Protein AF-A0A9E6JP79-F1 (afdb_monomer_lite)

Secondary structure (DSSP, 8-state):
-HHHHHHHHHHHHTTT--SHHHHHTS-HHHHHHHHT-HHHHHHHHHHS-SEEEETTEEEEPB-SSSS-EEEEEGGGGTT-SS--EEGGGTEEPEEEEE-TTS-EEEEES-HHHIIIIIHHHHHHHHHHH-TTS-----

Sequence (138 aa):
DEAGLREALLTGACEGLASLKELEAADWPGAVRRALGAETARLLDAWAPEWIQIPRRRLRVNYGDGAPWVASRLQDFVGLKKGPAIGGGEVPLVLHLLAPNNRAVQVTTDLAGFWQRVYKEMRPGLSRRYPKHHWPEI

Radius of gyration: 20.07 Å; chains: 1; bounding box: 43×35×58 Å

Structure (mmCIF, N/CA/C/O backbone):
data_AF-A0A9E6JP79-F1
#
_entry.id   AF-A0A9E6JP79-F1
#
loop_
_atom_site.group_PDB
_atom_site.id
_atom_site.type_symbol
_atom_site.label_atom_id
_atom_site.label_alt_id
_atom_site.label_comp_id
_atom_site.label_asym_id
_atom_site.label_entity_id
_atom_site.label_seq_id
_atom_site.pdbx_PDB_ins_code
_atom_site.Cartn_x
_atom_site.Cartn_y
_atom_site.Cartn_z
_atom_site.occupancy
_atom_site.B_iso_or_equiv
_atom_site.auth_seq_id
_atom_site.auth_comp_id
_atom_site.auth_asym_id
_atom_site.auth_atom_id
_atom_site.pdbx_PDB_model_num
ATOM 1 N N . ASP A 1 1 ? -10.177 19.026 16.067 1.00 77.19 1 ASP A N 1
ATOM 2 C CA . ASP A 1 1 ? -8.760 18.897 15.657 1.00 77.19 1 ASP A CA 1
ATOM 3 C C . ASP A 1 1 ? -8.341 17.433 15.832 1.00 77.19 1 ASP A C 1
ATOM 5 O O . ASP A 1 1 ? -9.165 16.622 16.246 1.00 77.19 1 ASP A O 1
ATOM 9 N N . GLU A 1 2 ? -7.113 17.064 15.461 1.00 79.69 2 GLU A N 1
ATOM 10 C CA . GLU A 1 2 ? -6.625 15.677 15.570 1.00 79.69 2 GLU A CA 1
ATOM 11 C C . GLU A 1 2 ? -6.581 15.186 17.026 1.00 79.69 2 GLU A C 1
ATOM 13 O O . GLU A 1 2 ? -6.970 14.055 17.319 1.00 79.69 2 GLU A O 1
ATOM 18 N N . ALA A 1 3 ? -6.168 16.061 17.947 1.00 83.25 3 ALA A N 1
ATOM 19 C CA . ALA A 1 3 ? -6.078 15.752 19.369 1.00 83.25 3 ALA A CA 1
ATOM 20 C C . ALA A 1 3 ? -7.452 15.415 19.971 1.00 83.25 3 ALA A C 1
ATOM 22 O O . ALA A 1 3 ? -7.595 14.376 20.614 1.00 83.25 3 ALA A O 1
ATOM 23 N N . GLY A 1 4 ? -8.474 16.228 19.693 1.00 85.56 4 GLY A N 1
ATOM 24 C CA . GLY A 1 4 ? -9.834 15.993 20.173 1.00 85.56 4 GLY A CA 1
ATOM 25 C C . GLY A 1 4 ? -10.477 14.748 19.563 1.00 85.56 4 GLY A C 1
ATOM 26 O O . GLY A 1 4 ? -11.179 14.018 20.259 1.00 85.56 4 GLY A O 1
ATOM 27 N N . LEU A 1 5 ? -10.195 14.438 18.290 1.00 84.06 5 LEU A N 1
ATOM 28 C CA . LEU A 1 5 ? -10.650 13.182 17.682 1.00 84.06 5 LEU A CA 1
ATOM 29 C C . LEU A 1 5 ? -10.021 11.973 18.383 1.00 84.06 5 LEU A C 1
ATOM 31 O O . LEU A 1 5 ? -10.716 11.010 18.701 1.00 84.06 5 LEU A O 1
ATOM 35 N N . ARG A 1 6 ? -8.711 12.023 18.644 1.00 86.62 6 ARG A N 1
ATOM 36 C CA . ARG A 1 6 ? -7.998 10.952 19.345 1.00 86.62 6 ARG A CA 1
ATOM 37 C C . ARG A 1 6 ? -8.556 10.733 20.750 1.00 86.62 6 ARG A C 1
ATOM 39 O O . ARG A 1 6 ? -8.779 9.589 21.132 1.00 86.62 6 ARG A O 1
ATOM 46 N N . GLU A 1 7 ? -8.790 11.804 21.500 1.00 88.50 7 GLU A N 1
ATOM 47 C CA . GLU A 1 7 ? -9.359 11.731 22.848 1.00 88.50 7 GLU A CA 1
ATOM 48 C C . GLU A 1 7 ? -10.772 11.137 22.841 1.00 88.50 7 GLU A C 1
ATOM 50 O O . GLU A 1 7 ? -11.053 10.224 23.620 1.00 88.50 7 GLU A O 1
ATOM 55 N N . ALA A 1 8 ? -11.633 11.574 21.917 1.00 86.62 8 ALA A N 1
ATOM 56 C CA . ALA A 1 8 ? -12.988 11.046 21.776 1.00 86.62 8 ALA A CA 1
ATOM 57 C C . ALA A 1 8 ? -12.988 9.549 21.420 1.00 86.62 8 ALA A C 1
ATOM 59 O O . ALA A 1 8 ? -13.729 8.769 22.018 1.00 86.62 8 ALA A O 1
ATOM 60 N N . LEU A 1 9 ? -12.121 9.129 20.492 1.00 87.94 9 LEU A N 1
ATOM 61 C CA . LEU A 1 9 ? -12.005 7.726 20.088 1.00 87.94 9 LEU A CA 1
ATOM 62 C C . LEU A 1 9 ? -11.472 6.838 21.207 1.00 87.94 9 LEU A C 1
ATOM 64 O O . LEU A 1 9 ? -11.985 5.739 21.396 1.00 87.94 9 LEU A O 1
ATOM 68 N N . LEU A 1 10 ? -10.457 7.296 21.942 1.00 89.06 10 LEU A N 1
ATOM 69 C CA . LEU A 1 10 ? -9.919 6.545 23.075 1.00 89.06 10 LEU A CA 1
ATOM 70 C C . LEU A 1 10 ? -10.943 6.444 24.202 1.00 89.06 10 LEU A C 1
ATOM 72 O O . LEU A 1 10 ? -11.134 5.361 24.744 1.00 89.06 10 LEU A O 1
ATOM 76 N N . THR A 1 11 ? -11.638 7.539 24.510 1.00 89.38 11 THR A N 1
ATOM 77 C CA . THR A 1 11 ? -12.699 7.545 25.523 1.00 89.38 11 THR A CA 1
ATOM 78 C C . THR A 1 11 ? -13.801 6.553 25.159 1.00 89.38 11 THR A C 1
ATOM 80 O O . THR A 1 11 ? -14.115 5.685 25.968 1.00 89.38 11 THR A O 1
ATOM 83 N N . GLY A 1 12 ? -14.308 6.605 23.922 1.00 87.06 12 GLY A N 1
ATOM 84 C CA . GLY A 1 12 ? -15.325 5.670 23.435 1.00 87.06 12 GLY A CA 1
ATOM 85 C C . GLY A 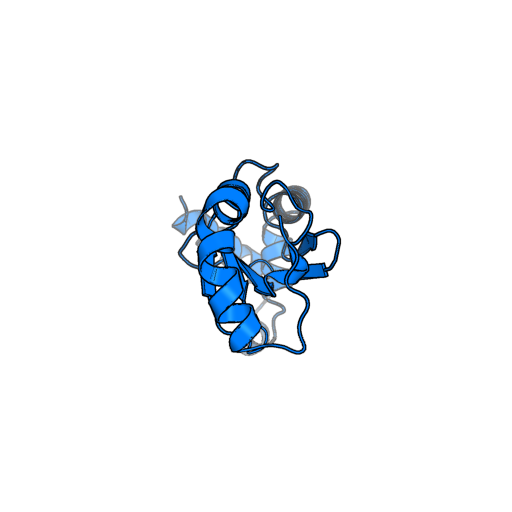1 12 ? -14.842 4.216 23.377 1.00 87.06 12 GLY A C 1
ATOM 86 O O . GLY A 1 12 ? -15.584 3.297 23.706 1.00 87.06 12 GLY A O 1
ATOM 87 N N . ALA A 1 13 ? -13.581 3.980 23.002 1.00 87.69 13 ALA A N 1
ATOM 88 C CA . ALA A 1 13 ? -13.002 2.635 22.968 1.00 87.69 13 ALA A CA 1
ATOM 89 C C . ALA A 1 13 ? -12.830 2.021 24.369 1.00 87.69 13 ALA A C 1
ATOM 91 O O . ALA A 1 13 ? -12.844 0.796 24.499 1.00 87.69 13 ALA A O 1
ATOM 92 N N . CYS A 1 14 ? -12.679 2.859 25.398 1.00 89.44 14 CYS A N 1
ATOM 93 C CA . CYS A 1 14 ? -12.555 2.449 26.794 1.00 89.44 14 CYS A CA 1
ATOM 94 C C . CYS A 1 14 ? -13.904 2.268 27.512 1.00 89.44 14 CYS A C 1
ATOM 96 O O . CYS A 1 14 ? -13.913 1.824 28.662 1.00 89.44 14 CYS A O 1
ATOM 98 N N . GLU A 1 15 ? -15.036 2.604 26.884 1.00 85.75 15 GLU A N 1
ATOM 99 C CA . GLU A 1 15 ? -16.352 2.469 27.513 1.00 85.75 15 GLU A CA 1
ATOM 100 C C . GLU A 1 15 ? -16.615 1.023 27.966 1.00 85.75 15 GLU A C 1
ATOM 102 O O . GLU A 1 15 ? -16.533 0.071 27.189 1.00 85.75 15 GLU A O 1
ATOM 107 N N . GLY A 1 16 ? -16.944 0.860 29.251 1.00 84.62 16 GLY A N 1
ATOM 108 C CA . GLY A 1 1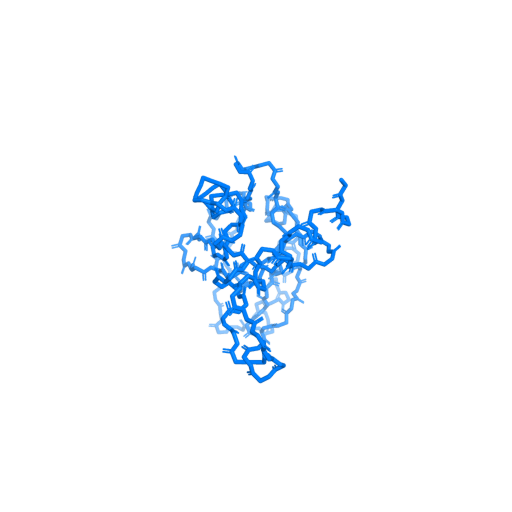6 ? -17.244 -0.440 29.859 1.00 84.62 16 GLY A CA 1
ATOM 109 C C . GLY A 1 16 ? -16.035 -1.219 30.388 1.00 84.62 16 GLY A C 1
ATOM 110 O O . GLY A 1 16 ? -16.241 -2.274 30.983 1.00 84.62 16 GLY A O 1
ATOM 111 N N . LEU A 1 17 ? -14.806 -0.714 30.232 1.00 88.19 17 LEU A N 1
ATOM 112 C CA . LEU A 1 17 ? -13.604 -1.310 30.825 1.00 88.19 17 LEU A CA 1
ATOM 113 C C . LEU A 1 17 ? -13.353 -0.699 32.211 1.00 88.19 17 LEU A C 1
ATOM 115 O O . LEU A 1 17 ? -13.209 0.515 32.352 1.00 88.19 17 LEU A O 1
ATOM 119 N N . ALA A 1 18 ? -13.302 -1.538 33.243 1.00 89.50 18 ALA A N 1
ATOM 120 C CA . ALA A 1 18 ? -13.210 -1.126 34.644 1.00 89.50 18 ALA A CA 1
ATOM 121 C C . ALA A 1 18 ? -11.844 -1.432 35.283 1.00 89.50 18 ALA A C 1
ATOM 123 O O . ALA A 1 18 ? -11.609 -1.084 36.442 1.00 89.50 18 ALA A O 1
ATOM 124 N N . SER A 1 19 ? -10.927 -2.082 34.558 1.00 91.56 19 SER A N 1
ATOM 125 C CA . SER A 1 19 ? -9.585 -2.389 35.063 1.00 91.56 19 SER A CA 1
ATOM 126 C C . SER A 1 19 ? -8.495 -2.311 33.994 1.00 91.56 19 SER A C 1
ATOM 128 O O . SER A 1 19 ? -8.743 -2.485 32.802 1.00 91.56 19 SER A O 1
ATOM 130 N N . LEU A 1 20 ? -7.245 -2.119 34.433 1.00 88.62 20 LEU A N 1
ATOM 131 C CA . LEU A 1 20 ? -6.078 -2.134 33.543 1.00 88.62 20 LEU A CA 1
ATOM 132 C C . LEU A 1 20 ? -5.923 -3.479 32.815 1.00 88.62 20 LEU A C 1
ATOM 134 O O . LEU A 1 20 ? -5.579 -3.511 31.641 1.00 88.62 20 LEU A O 1
ATOM 138 N N . LYS A 1 21 ? -6.252 -4.585 33.490 1.00 92.38 21 LYS A N 1
ATOM 139 C CA . LYS A 1 21 ? -6.207 -5.928 32.902 1.00 92.38 21 LYS A CA 1
ATOM 140 C C . LYS A 1 21 ? -7.183 -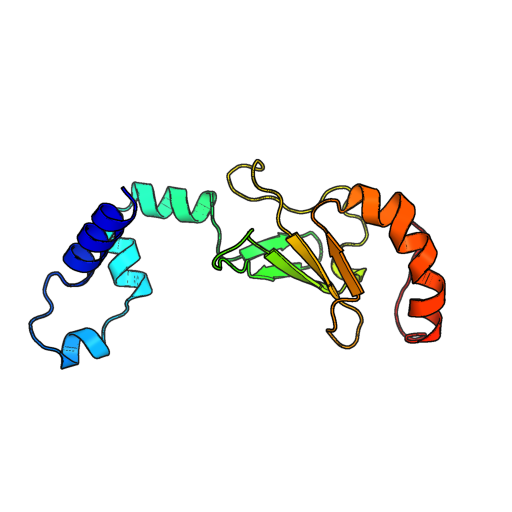6.077 31.729 1.00 92.38 21 LYS A C 1
ATOM 142 O O . LYS A 1 21 ? -6.876 -6.761 30.758 1.00 92.38 21 LYS A O 1
ATOM 147 N N . GLU A 1 22 ? -8.354 -5.449 31.814 1.00 88.56 22 GLU A N 1
ATOM 148 C CA . GLU A 1 22 ? -9.336 -5.436 30.724 1.00 88.56 22 GLU A CA 1
ATOM 149 C C . GLU A 1 22 ? -8.875 -4.560 29.555 1.00 88.56 22 GLU A C 1
ATOM 151 O O . GLU A 1 22 ? -9.062 -4.949 28.406 1.00 88.56 22 GLU A O 1
ATOM 156 N N . LEU A 1 23 ? -8.205 -3.434 29.833 1.00 88.00 23 LEU A N 1
ATOM 157 C CA . LEU A 1 23 ? -7.580 -2.588 28.808 1.00 88.00 23 LEU A CA 1
ATOM 158 C C . LEU A 1 23 ? -6.469 -3.321 28.045 1.00 88.00 23 LEU A C 1
ATOM 160 O O . LEU A 1 23 ? -6.395 -3.238 26.820 1.00 88.00 23 LEU A O 1
ATOM 164 N N . GLU A 1 24 ? -5.613 -4.062 28.747 1.00 88.62 24 GLU A N 1
ATOM 165 C CA . GLU A 1 24 ? -4.537 -4.846 28.127 1.00 88.62 24 GLU A CA 1
ATOM 166 C C . GLU A 1 24 ? -5.072 -5.990 27.254 1.00 88.62 24 GLU A C 1
ATOM 168 O O . GLU A 1 24 ? -4.469 -6.327 26.236 1.00 88.62 24 GLU A O 1
ATOM 173 N N . ALA A 1 25 ? -6.212 -6.574 27.631 1.00 89.44 25 ALA A N 1
ATOM 174 C CA . ALA A 1 25 ? -6.852 -7.666 26.902 1.00 89.44 25 ALA A CA 1
ATOM 175 C C . ALA A 1 25 ? -7.816 -7.198 25.792 1.00 89.44 25 ALA A C 1
ATOM 177 O O . ALA A 1 25 ? -8.367 -8.037 25.075 1.00 89.44 25 ALA A O 1
ATOM 178 N N . ALA A 1 26 ? -8.054 -5.891 25.656 1.00 86.75 26 ALA A N 1
ATOM 179 C CA . ALA A 1 26 ? -9.042 -5.355 24.731 1.00 86.75 26 ALA A CA 1
ATOM 180 C C . ALA A 1 26 ? -8.633 -5.524 23.256 1.00 86.75 26 ALA A C 1
ATOM 182 O O . ALA A 1 26 ? -7.480 -5.328 22.864 1.00 86.75 26 ALA A O 1
ATOM 183 N N . ASP A 1 27 ? -9.620 -5.807 22.402 1.00 89.62 27 ASP A N 1
ATOM 184 C CA . ASP A 1 27 ? -9.487 -5.699 20.946 1.00 89.62 27 ASP A CA 1
ATOM 185 C C . ASP A 1 27 ? -9.508 -4.219 20.539 1.00 89.62 27 ASP A C 1
ATOM 187 O O . ASP A 1 27 ? -10.553 -3.664 20.190 1.00 89.62 27 ASP A O 1
ATOM 191 N N . TRP A 1 28 ? -8.348 -3.568 20.631 1.00 89.12 28 TRP A N 1
ATOM 192 C CA . TRP A 1 28 ? -8.188 -2.144 20.329 1.00 89.12 28 TRP A CA 1
ATOM 193 C C . TRP A 1 28 ? -8.632 -1.758 18.912 1.00 89.12 28 TRP A C 1
ATOM 195 O O . TRP A 1 28 ? -9.400 -0.799 18.788 1.00 89.12 28 TRP A O 1
ATOM 205 N N . PRO A 1 29 ? -8.242 -2.478 17.838 1.00 87.25 29 PRO A N 1
ATOM 206 C CA . PRO A 1 29 ? -8.745 -2.186 16.498 1.00 87.25 29 PRO A CA 1
ATOM 207 C C . PRO A 1 29 ? -10.274 -2.231 16.418 1.00 87.25 29 PRO A C 1
ATOM 209 O O . PRO A 1 29 ? -10.887 -1.317 15.865 1.00 87.25 29 PRO A O 1
ATOM 212 N N . GLY A 1 30 ? -10.904 -3.259 16.994 1.00 87.56 30 GLY A N 1
ATOM 213 C CA . GLY A 1 30 ? -12.359 -3.374 17.007 1.00 87.56 30 GLY A CA 1
ATOM 214 C C . GLY A 1 30 ? -13.039 -2.312 17.872 1.00 87.56 30 GLY A C 1
ATOM 215 O O . GLY A 1 30 ? -14.074 -1.780 17.474 1.00 87.56 30 GLY A O 1
ATOM 216 N N . ALA A 1 31 ? -12.468 -1.970 19.028 1.00 88.69 31 ALA A N 1
ATOM 217 C CA . ALA A 1 31 ? -13.006 -0.959 19.938 1.00 88.69 31 ALA A CA 1
ATOM 218 C C . ALA A 1 31 ? -12.996 0.437 19.305 1.00 88.69 31 ALA A C 1
ATOM 220 O O . ALA A 1 31 ? -14.032 1.099 19.264 1.00 88.69 31 ALA A O 1
ATOM 221 N N . VAL A 1 32 ? -11.873 0.838 18.703 1.00 88.94 32 VAL A N 1
ATOM 222 C CA . VAL A 1 32 ? -11.767 2.114 17.979 1.00 88.94 32 VAL A CA 1
ATOM 223 C C . VAL A 1 32 ? -12.711 2.137 16.773 1.00 88.94 32 VAL A C 1
ATOM 225 O O . VAL A 1 32 ? -13.396 3.133 16.542 1.00 88.94 32 VAL A O 1
ATOM 228 N N . ARG A 1 33 ? -12.823 1.027 16.028 1.00 87.94 33 ARG A N 1
ATOM 229 C CA . ARG A 1 33 ? -13.772 0.917 14.905 1.00 87.94 33 ARG A CA 1
ATOM 230 C C . ARG A 1 33 ? -15.228 1.065 15.342 1.00 87.94 33 ARG A C 1
ATOM 232 O O . ARG A 1 33 ? -16.007 1.677 14.619 1.00 87.94 33 ARG A O 1
ATOM 239 N N . ARG A 1 34 ? -15.603 0.534 16.509 1.00 87.25 34 ARG A N 1
ATOM 240 C CA . ARG A 1 34 ? -16.946 0.732 17.077 1.00 87.25 34 ARG A CA 1
ATOM 241 C C . ARG A 1 34 ? -17.167 2.183 17.504 1.00 87.25 34 ARG A C 1
ATOM 243 O O . ARG A 1 34 ? -18.221 2.728 17.191 1.00 87.25 34 ARG A O 1
ATOM 250 N N . ALA A 1 35 ? -16.167 2.810 18.126 1.00 89.00 35 ALA A N 1
ATOM 251 C CA . ALA A 1 35 ? -16.228 4.208 18.557 1.00 89.00 35 ALA A CA 1
ATOM 252 C C . ALA A 1 35 ? -16.400 5.202 17.388 1.00 89.00 35 ALA A C 1
ATOM 254 O O . ALA A 1 35 ? -17.012 6.249 17.561 1.00 89.00 35 ALA A O 1
ATOM 255 N N . LEU A 1 36 ? -15.927 4.864 16.180 1.00 87.62 36 LEU A N 1
ATOM 256 C CA . LEU A 1 36 ? -16.147 5.669 14.967 1.00 87.62 36 LEU A CA 1
ATOM 257 C C . LEU A 1 36 ? -17.620 5.720 14.516 1.00 87.62 36 LEU A C 1
ATOM 259 O O . LEU A 1 36 ? -18.004 6.624 13.770 1.00 87.62 36 LEU A O 1
ATOM 263 N N . GLY A 1 37 ? -18.438 4.749 14.928 1.00 88.38 37 GLY A N 1
ATOM 264 C CA . GLY A 1 37 ? -19.783 4.541 14.399 1.00 88.38 37 GLY A CA 1
ATOM 265 C C . GLY A 1 37 ? -19.790 3.820 13.043 1.00 88.38 37 GLY A C 1
ATOM 266 O O . GLY A 1 37 ? -18.820 3.825 12.282 1.00 88.38 37 GLY A O 1
ATOM 267 N N . ALA A 1 38 ? -20.913 3.168 12.729 1.00 88.94 38 ALA A N 1
ATOM 268 C CA . ALA A 1 38 ? -21.009 2.258 11.585 1.00 88.94 38 ALA A CA 1
ATOM 269 C C . ALA A 1 38 ? -20.816 2.946 10.220 1.00 88.94 38 ALA A C 1
ATOM 271 O O . ALA A 1 38 ? -20.254 2.344 9.306 1.00 88.94 38 ALA A O 1
ATOM 272 N N . GLU A 1 39 ? -21.281 4.185 10.066 1.00 91.19 39 GLU A N 1
ATOM 273 C CA . GLU A 1 39 ? -21.148 4.937 8.814 1.00 91.19 39 GLU A CA 1
ATOM 274 C C . GLU A 1 39 ? -19.700 5.371 8.570 1.00 91.19 39 GLU A C 1
ATOM 276 O O . GLU A 1 39 ? -19.125 5.044 7.531 1.00 91.19 39 GLU A O 1
ATOM 281 N N . THR A 1 40 ? -19.072 6.010 9.559 1.00 90.88 40 THR A N 1
ATOM 282 C CA . THR A 1 40 ? -17.668 6.432 9.491 1.00 90.88 40 THR A CA 1
ATOM 283 C C . THR A 1 40 ? -16.734 5.248 9.271 1.00 90.88 40 THR A C 1
ATOM 285 O O . THR A 1 40 ? -15.819 5.339 8.459 1.00 90.88 40 THR A O 1
ATOM 288 N N . ALA A 1 41 ? -16.975 4.112 9.936 1.00 90.31 41 ALA A N 1
ATOM 289 C CA . ALA A 1 41 ? -16.180 2.903 9.738 1.00 90.31 41 ALA A CA 1
ATOM 290 C C . ALA A 1 41 ? -16.267 2.384 8.290 1.00 90.31 41 ALA A C 1
ATOM 292 O O . ALA A 1 41 ? -15.246 2.033 7.701 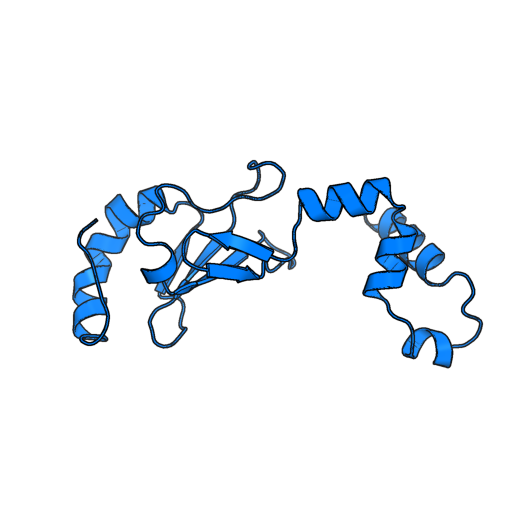1.00 90.31 41 ALA A O 1
ATOM 293 N N . ARG A 1 42 ? -17.462 2.397 7.682 1.00 91.38 42 ARG A N 1
ATOM 294 C CA . ARG A 1 42 ? -17.643 2.018 6.268 1.00 91.38 42 ARG A CA 1
ATOM 295 C C . ARG A 1 42 ? -16.933 2.979 5.320 1.00 91.38 42 ARG A C 1
ATOM 297 O O . ARG A 1 42 ? -16.323 2.534 4.350 1.00 91.38 42 ARG A O 1
ATOM 304 N N . LEU A 1 43 ? -17.010 4.283 5.589 1.00 92.50 43 LEU A N 1
ATOM 305 C CA . LEU A 1 43 ? -16.294 5.290 4.806 1.00 92.50 43 LEU A CA 1
ATOM 306 C C . LEU A 1 43 ? -14.781 5.107 4.935 1.00 92.50 43 LEU A C 1
ATOM 308 O O . LEU A 1 43 ? -14.088 5.115 3.923 1.00 92.50 43 LEU A O 1
ATOM 312 N N . LEU A 1 44 ? -14.277 4.856 6.143 1.00 92.19 44 LEU A N 1
ATOM 313 C CA . LEU A 1 44 ? -12.866 4.570 6.379 1.00 92.19 44 LEU A CA 1
ATOM 314 C C . LEU A 1 44 ? -12.401 3.355 5.569 1.00 92.19 44 LEU A C 1
ATOM 316 O O . LEU A 1 44 ? -11.384 3.440 4.890 1.00 92.19 44 LEU A O 1
ATOM 320 N N . ASP A 1 45 ? -13.163 2.261 5.569 1.00 91.94 45 ASP A N 1
ATOM 321 C CA . ASP A 1 45 ? -12.807 1.058 4.808 1.00 91.94 45 ASP A CA 1
ATOM 322 C C . ASP A 1 45 ? -12.800 1.292 3.290 1.00 91.94 45 ASP A C 1
ATOM 324 O O . ASP A 1 45 ? -11.992 0.699 2.573 1.00 91.94 45 ASP A O 1
ATOM 328 N N . ALA A 1 46 ? -13.673 2.168 2.789 1.00 92.81 46 ALA A N 1
ATOM 329 C CA . ALA A 1 46 ? -13.717 2.525 1.374 1.00 92.81 46 ALA A CA 1
ATOM 330 C C . ALA A 1 46 ? -12.585 3.487 0.968 1.00 92.81 46 ALA A C 1
ATOM 332 O O . ALA A 1 46 ? -12.022 3.360 -0.121 1.00 92.81 46 ALA A O 1
ATOM 333 N N . TRP A 1 47 ? -12.252 4.454 1.826 1.00 94.94 47 TRP A N 1
ATOM 334 C CA . TRP A 1 47 ? -11.304 5.527 1.514 1.00 94.94 47 TRP A CA 1
ATOM 335 C C . TRP A 1 47 ? -9.861 5.180 1.879 1.00 94.94 47 TRP A C 1
ATOM 337 O O . TRP A 1 47 ? -8.948 5.536 1.137 1.00 94.94 47 TRP A O 1
ATOM 347 N N . ALA A 1 48 ? -9.650 4.463 2.977 1.00 95.06 48 ALA A N 1
ATOM 348 C CA . ALA A 1 48 ? -8.348 4.038 3.476 1.00 95.06 48 ALA A CA 1
ATOM 349 C C . ALA A 1 48 ? -8.342 2.518 3.739 1.00 95.06 48 ALA A C 1
ATOM 351 O O . ALA A 1 48 ? -8.198 2.070 4.879 1.00 95.06 48 ALA A O 1
ATOM 352 N N . PRO A 1 49 ? -8.485 1.690 2.686 1.00 95.19 49 PRO A N 1
ATOM 353 C CA . PRO A 1 49 ? -8.535 0.245 2.842 1.00 95.19 49 PRO A CA 1
ATOM 354 C C . PRO A 1 49 ? -7.196 -0.313 3.337 1.00 95.19 49 PRO A C 1
ATOM 356 O O . PRO A 1 49 ? -6.123 0.108 2.902 1.00 95.19 4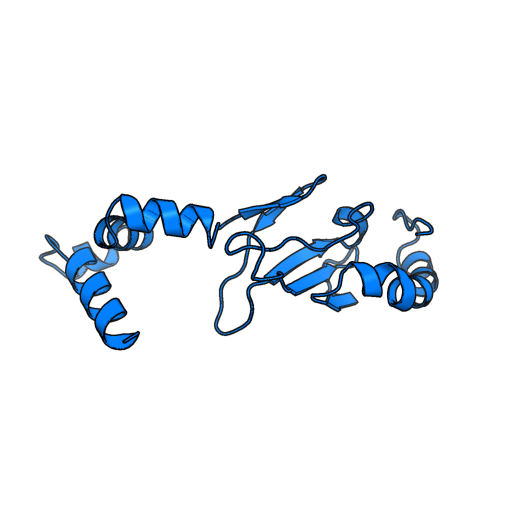9 PRO A O 1
ATOM 359 N N . GLU A 1 50 ? -7.239 -1.350 4.173 1.00 94.81 50 GLU A N 1
ATOM 360 C CA . GLU A 1 50 ? -6.031 -2.067 4.617 1.00 94.81 50 GLU A CA 1
ATOM 361 C C . GLU A 1 50 ? -5.316 -2.794 3.466 1.00 94.81 50 GLU A C 1
ATOM 363 O O . GLU A 1 50 ? -4.107 -3.037 3.511 1.00 94.81 50 GLU A O 1
ATOM 368 N N . TRP A 1 51 ? -6.067 -3.149 2.422 1.00 96.75 51 TRP A N 1
ATOM 369 C CA . TRP A 1 51 ? -5.570 -3.879 1.266 1.00 96.75 51 TRP A CA 1
ATOM 370 C C . TRP A 1 51 ? -6.119 -3.303 -0.028 1.00 96.75 51 TRP A C 1
ATOM 372 O O . TRP A 1 51 ? -7.316 -3.064 -0.145 1.00 96.75 51 TRP A O 1
ATOM 382 N N . ILE A 1 52 ? -5.266 -3.219 -1.041 1.00 96.19 52 ILE A N 1
ATOM 383 C CA . ILE A 1 52 ? -5.667 -2.907 -2.411 1.00 96.19 52 ILE A CA 1
ATOM 384 C C . ILE A 1 52 ? -5.506 -4.126 -3.314 1.00 96.19 52 ILE A C 1
ATOM 386 O O . ILE A 1 52 ? -4.617 -4.961 -3.122 1.00 96.19 52 ILE A O 1
ATOM 390 N N . GLN A 1 53 ? -6.354 -4.210 -4.332 1.00 95.44 53 GLN A N 1
ATOM 391 C CA . GLN A 1 53 ? -6.239 -5.214 -5.378 1.00 95.44 53 GLN A CA 1
ATOM 392 C C . GLN A 1 53 ? -5.540 -4.605 -6.596 1.00 95.44 53 GLN A C 1
ATOM 394 O O . GLN A 1 53 ? -6.011 -3.628 -7.171 1.00 95.44 53 GLN A O 1
ATOM 399 N N . ILE A 1 54 ? -4.439 -5.219 -7.020 1.00 95.12 54 ILE A N 1
ATOM 400 C CA . ILE A 1 54 ? -3.869 -5.043 -8.359 1.00 95.12 54 ILE A CA 1
ATOM 401 C C . ILE A 1 54 ? -4.129 -6.323 -9.176 1.00 95.12 54 ILE A C 1
ATOM 403 O O . ILE A 1 54 ? -4.373 -7.378 -8.588 1.00 95.12 54 ILE A O 1
ATOM 407 N N . PRO A 1 55 ? -4.063 -6.296 -10.519 1.00 92.44 55 PRO A N 1
ATOM 408 C CA . PRO A 1 55 ? -4.385 -7.453 -11.360 1.00 92.44 55 PRO A CA 1
ATOM 409 C C . PRO A 1 55 ? -3.746 -8.783 -10.937 1.00 92.44 55 PRO A C 1
ATOM 411 O O . PRO A 1 55 ? -4.380 -9.827 -11.030 1.00 92.44 55 PRO A O 1
ATOM 414 N N . ARG A 1 56 ? -2.499 -8.761 -10.449 1.00 91.12 56 ARG A N 1
ATOM 415 C CA . ARG A 1 56 ? -1.751 -9.979 -10.093 1.00 91.12 56 ARG A CA 1
ATOM 416 C C . ARG A 1 56 ? -1.719 -10.289 -8.599 1.00 91.12 56 ARG A C 1
ATOM 418 O O . ARG A 1 56 ? -1.259 -11.364 -8.221 1.00 91.12 56 ARG A O 1
ATOM 425 N N . ARG A 1 57 ? -2.111 -9.344 -7.738 1.00 94.12 57 ARG A N 1
ATOM 426 C CA . ARG A 1 57 ? -1.847 -9.448 -6.300 1.00 94.12 57 ARG A CA 1
ATOM 427 C C . ARG A 1 57 ? -2.760 -8.570 -5.458 1.00 94.12 57 ARG A C 1
ATOM 429 O O . ARG A 1 57 ? -3.188 -7.507 -5.885 1.00 94.12 57 ARG A O 1
ATOM 436 N N . ARG A 1 58 ? -2.968 -8.988 -4.215 1.00 96.81 58 ARG A N 1
ATOM 437 C CA . ARG A 1 58 ? -3.520 -8.144 -3.158 1.00 96.81 58 ARG A CA 1
ATOM 438 C C . ARG A 1 58 ? -2.367 -7.602 -2.313 1.00 96.81 58 ARG A C 1
ATOM 440 O O . ARG A 1 58 ? -1.546 -8.387 -1.839 1.00 96.81 58 ARG A O 1
ATOM 447 N N . LEU A 1 59 ? -2.263 -6.281 -2.179 1.00 97.31 59 LEU A N 1
ATOM 448 C CA . LEU A 1 59 ? -1.165 -5.608 -1.475 1.00 97.31 59 LEU A CA 1
ATOM 449 C C . LEU A 1 59 ? -1.681 -4.936 -0.210 1.00 97.31 59 LEU A C 1
ATOM 451 O O . LEU A 1 59 ? -2.727 -4.293 -0.251 1.00 97.31 59 LEU A O 1
ATOM 455 N N . ARG A 1 60 ? -0.944 -5.079 0.894 1.00 97.25 60 ARG A N 1
ATOM 456 C CA . ARG A 1 60 ? -1.239 -4.366 2.138 1.00 97.25 60 ARG A CA 1
ATOM 457 C C . ARG A 1 60 ? -0.807 -2.917 1.981 1.00 97.25 60 ARG A C 1
ATOM 459 O O . ARG A 1 60 ? 0.332 -2.673 1.576 1.00 97.25 60 ARG A O 1
ATOM 466 N N . VAL A 1 61 ? -1.700 -1.990 2.300 1.00 97.75 61 VAL A N 1
ATOM 467 C CA . VAL A 1 61 ? -1.377 -0.565 2.351 1.00 97.75 61 VAL A CA 1
ATOM 468 C C . VAL A 1 61 ? -0.761 -0.263 3.708 1.00 97.75 61 VAL A C 1
ATOM 470 O O . VAL A 1 61 ? -1.269 -0.690 4.744 1.00 97.75 61 VAL A O 1
ATOM 473 N N . ASN A 1 62 ? 0.360 0.446 3.694 1.00 97.00 62 ASN A N 1
ATOM 474 C CA . ASN A 1 62 ? 1.027 0.896 4.902 1.00 97.00 62 ASN A CA 1
ATOM 475 C C . ASN A 1 62 ? 0.672 2.363 5.124 1.00 97.00 62 ASN A C 1
ATOM 477 O O . ASN A 1 62 ? 1.021 3.217 4.307 1.00 97.00 62 ASN A O 1
ATOM 481 N N . TYR A 1 63 ? -0.016 2.620 6.231 1.00 94.12 63 TYR A N 1
ATOM 482 C CA . TYR A 1 63 ? -0.332 3.949 6.736 1.00 94.12 63 TYR A CA 1
ATOM 483 C C . TYR A 1 63 ? 0.646 4.236 7.877 1.00 94.12 63 TYR A C 1
ATOM 485 O O . TYR A 1 63 ? 0.605 3.566 8.906 1.00 94.12 63 TYR A O 1
ATOM 493 N N . GLY A 1 64 ? 1.585 5.151 7.651 1.00 88.75 64 GLY A N 1
ATOM 494 C CA . GLY A 1 64 ? 2.505 5.657 8.673 1.00 88.75 64 GLY A CA 1
ATOM 495 C C . GLY A 1 64 ? 2.459 7.181 8.687 1.00 88.75 64 GLY A C 1
ATOM 496 O O . GLY A 1 64 ? 1.534 7.764 8.133 1.00 88.75 64 GLY A O 1
ATOM 497 N N . ASP A 1 65 ? 3.490 7.826 9.226 1.00 82.81 65 ASP A N 1
ATOM 498 C CA . ASP A 1 65 ? 3.534 9.296 9.364 1.00 82.81 65 ASP A CA 1
ATOM 499 C C . ASP A 1 65 ? 3.696 10.053 8.028 1.00 82.81 65 ASP A C 1
ATOM 501 O O . ASP A 1 65 ? 3.707 11.281 7.988 1.00 82.81 65 ASP A O 1
ATOM 505 N N . GLY A 1 66 ? 3.860 9.327 6.921 1.00 89.62 66 GLY A N 1
ATOM 506 C CA . GLY A 1 66 ? 4.032 9.879 5.582 1.00 89.62 66 GLY A CA 1
ATOM 507 C C . GLY A 1 66 ? 2.955 9.419 4.605 1.00 89.62 66 GLY A C 1
ATOM 508 O O . GLY A 1 66 ? 1.929 8.851 4.976 1.00 89.62 66 GLY A O 1
ATOM 509 N N . ALA A 1 67 ? 3.217 9.637 3.316 1.00 93.81 67 ALA A N 1
ATOM 510 C CA . ALA A 1 67 ? 2.309 9.202 2.265 1.00 93.81 67 ALA A CA 1
ATOM 511 C C . ALA A 1 67 ? 2.083 7.673 2.316 1.00 93.81 67 ALA A C 1
ATOM 513 O O . ALA A 1 67 ? 3.047 6.913 2.481 1.00 93.81 67 ALA A O 1
ATOM 514 N N . PRO A 1 68 ? 0.833 7.210 2.150 1.00 97.06 68 PRO A N 1
ATOM 515 C CA . PRO A 1 68 ? 0.512 5.793 2.187 1.00 97.06 68 PRO A CA 1
ATOM 516 C C . PRO A 1 68 ? 1.213 5.054 1.046 1.00 97.06 68 PRO A C 1
ATOM 518 O O . PRO A 1 68 ? 1.302 5.543 -0.087 1.00 97.06 68 PRO A O 1
ATOM 521 N N . TRP A 1 69 ? 1.727 3.864 1.344 1.00 97.81 69 TRP A N 1
ATOM 522 C CA . TRP A 1 69 ? 2.614 3.158 0.424 1.00 97.81 69 TRP A CA 1
ATOM 523 C C . TRP A 1 69 ? 2.368 1.655 0.372 1.00 97.81 69 TRP A C 1
ATOM 525 O O . TRP A 1 69 ? 1.884 1.025 1.316 1.00 97.81 69 TRP A O 1
ATOM 535 N N . VAL A 1 70 ? 2.740 1.062 -0.760 1.00 97.88 70 VAL A N 1
ATOM 536 C CA . VAL A 1 70 ? 2.695 -0.383 -0.994 1.00 97.88 70 VAL A CA 1
ATOM 537 C C . VAL A 1 70 ? 4.040 -0.874 -1.498 1.00 97.88 70 VAL A C 1
ATOM 539 O O . VAL A 1 70 ? 4.713 -0.209 -2.285 1.00 97.88 70 VAL A O 1
ATOM 542 N N . ALA A 1 71 ? 4.422 -2.073 -1.072 1.00 97.50 71 ALA A N 1
ATOM 543 C CA . ALA A 1 71 ? 5.601 -2.756 -1.579 1.00 97.50 71 ALA A CA 1
ATOM 544 C C . ALA A 1 71 ? 5.202 -4.028 -2.312 1.00 97.50 71 ALA A C 1
ATOM 546 O O . ALA A 1 71 ? 4.465 -4.871 -1.797 1.00 97.50 71 ALA A O 1
ATOM 547 N N . SER A 1 72 ? 5.719 -4.181 -3.524 1.00 97.56 72 SER A N 1
ATOM 548 C CA . SER A 1 72 ? 5.621 -5.436 -4.251 1.00 97.56 72 SER A CA 1
ATOM 549 C C . SER A 1 72 ? 6.716 -5.551 -5.285 1.00 97.56 72 SER A C 1
ATOM 551 O O . SER A 1 72 ? 7.379 -4.572 -5.631 1.00 97.56 72 SER A O 1
ATOM 553 N N . ARG A 1 73 ? 6.905 -6.760 -5.804 1.00 96.00 73 ARG A N 1
ATOM 554 C CA . ARG A 1 73 ? 7.885 -6.971 -6.863 1.00 96.00 73 ARG A CA 1
ATOM 555 C C . ARG A 1 73 ? 7.487 -6.154 -8.080 1.00 96.00 73 ARG A C 1
ATOM 557 O O . ARG A 1 73 ? 6.315 -6.115 -8.441 1.00 96.00 73 ARG A O 1
ATOM 564 N N . LEU A 1 74 ? 8.469 -5.559 -8.746 1.00 95.38 74 LEU A N 1
ATOM 565 C CA . LEU A 1 74 ? 8.260 -4.777 -9.963 1.00 95.38 74 LEU A CA 1
ATOM 566 C C . LEU A 1 74 ? 7.404 -5.533 -10.991 1.00 95.38 74 LEU A C 1
ATOM 568 O O . LEU A 1 74 ? 6.523 -4.944 -11.613 1.00 95.38 74 LEU A O 1
ATOM 572 N N . GLN A 1 75 ? 7.617 -6.847 -11.133 1.00 93.75 75 GLN A N 1
ATOM 573 C CA . GLN A 1 75 ? 6.876 -7.677 -12.086 1.00 93.75 75 GLN A CA 1
ATOM 574 C C . GLN A 1 75 ? 5.372 -7.752 -11.783 1.00 93.75 75 GLN A C 1
ATOM 576 O O . GLN A 1 75 ? 4.577 -7.941 -12.702 1.00 93.75 75 GLN A O 1
ATOM 581 N N . ASP A 1 76 ? 4.970 -7.580 -10.520 1.00 95.25 76 ASP A N 1
ATOM 582 C CA . ASP A 1 76 ? 3.562 -7.618 -10.120 1.00 95.25 76 ASP A CA 1
ATOM 583 C C . ASP A 1 76 ? 2.798 -6.386 -10.680 1.00 95.25 76 ASP A C 1
ATOM 585 O O . ASP A 1 76 ? 1.584 -6.458 -10.866 1.00 95.25 76 ASP A O 1
ATOM 589 N N . PHE A 1 77 ? 3.508 -5.305 -11.049 1.00 95.12 77 PHE A N 1
ATOM 590 C CA . PHE A 1 77 ? 2.960 -4.077 -11.650 1.00 95.12 77 PHE A CA 1
ATOM 591 C C . PHE A 1 77 ? 3.021 -4.031 -13.188 1.00 95.12 77 PHE A C 1
ATOM 593 O O . PHE A 1 77 ? 2.543 -3.072 -13.798 1.00 95.12 77 PHE A O 1
ATOM 600 N N . VAL A 1 78 ? 3.601 -5.039 -13.845 1.00 92.81 78 VAL A N 1
ATOM 601 C CA . VAL A 1 78 ? 3.658 -5.088 -15.315 1.00 92.81 78 VAL A CA 1
ATOM 602 C C . VAL A 1 78 ? 2.243 -5.143 -15.895 1.00 92.81 78 VAL A C 1
ATOM 604 O O . VAL A 1 78 ? 1.429 -5.980 -15.497 1.00 92.81 78 VAL A O 1
ATOM 607 N N . GLY A 1 79 ? 1.973 -4.270 -16.868 1.00 91.00 79 GLY A N 1
ATOM 608 C CA . GLY A 1 79 ? 0.667 -4.115 -17.517 1.00 91.00 79 GLY A CA 1
ATOM 609 C C . GLY A 1 79 ? -0.215 -3.024 -16.899 1.00 91.00 79 GLY A C 1
ATOM 610 O O . GLY A 1 79 ? -1.202 -2.625 -17.515 1.00 91.00 79 GLY A O 1
ATOM 611 N N . LEU A 1 80 ? 0.143 -2.488 -15.726 1.00 94.31 80 LEU A N 1
ATOM 612 C CA . LEU A 1 80 ? -0.552 -1.339 -15.148 1.00 94.31 80 LEU A CA 1
ATOM 613 C C . LEU A 1 80 ? -0.001 -0.040 -15.743 1.00 94.31 80 LEU A C 1
ATOM 615 O O . LEU A 1 80 ? 1.182 0.269 -15.607 1.00 94.31 80 LEU A O 1
ATOM 619 N N . LYS A 1 81 ? -0.888 0.751 -16.358 1.00 91.44 81 LYS A N 1
ATOM 620 C CA . LYS A 1 81 ? -0.548 2.079 -16.897 1.00 91.44 81 LYS A CA 1
ATOM 621 C C . LYS A 1 81 ? -0.412 3.142 -15.808 1.00 91.44 81 LYS A C 1
ATOM 623 O O . LYS A 1 81 ? 0.366 4.072 -15.964 1.00 91.44 81 LYS A O 1
ATOM 628 N N . LYS A 1 82 ? -1.193 3.024 -14.732 1.00 94.00 82 LYS A N 1
ATOM 629 C CA . LYS A 1 82 ? -1.213 3.946 -13.591 1.00 94.00 82 LYS A CA 1
ATOM 630 C C . LYS A 1 82 ? -1.040 3.157 -12.300 1.00 94.00 82 LYS A C 1
ATOM 632 O O . LYS A 1 82 ? -1.459 2.001 -12.225 1.00 94.00 82 LYS A O 1
ATOM 637 N N . GLY A 1 83 ? -0.409 3.784 -11.311 1.00 94.12 83 GLY A N 1
ATOM 638 C CA . GLY A 1 83 ? -0.319 3.225 -9.968 1.00 94.12 83 GLY A CA 1
ATOM 639 C C . GLY A 1 83 ? -1.696 3.179 -9.296 1.00 94.12 83 GLY A C 1
ATOM 640 O O . GLY A 1 83 ? -2.581 3.949 -9.675 1.00 94.12 83 GLY A O 1
ATOM 641 N N . PRO A 1 84 ? -1.900 2.276 -8.326 1.00 95.81 84 PRO A N 1
ATOM 642 C CA . PRO A 1 84 ? -3.092 2.297 -7.493 1.00 95.81 84 PRO A CA 1
ATOM 643 C C . PRO A 1 84 ? -3.170 3.588 -6.665 1.00 95.81 84 PRO A C 1
ATOM 645 O O . PRO A 1 84 ? -2.152 4.143 -6.246 1.00 95.81 84 PRO A O 1
ATOM 648 N N . ALA A 1 85 ? -4.394 4.030 -6.405 1.00 96.00 85 ALA A N 1
ATOM 649 C CA . ALA A 1 85 ? -4.705 5.183 -5.573 1.00 96.00 85 ALA A CA 1
ATOM 650 C C . ALA A 1 85 ? -5.834 4.822 -4.599 1.00 96.00 85 ALA A C 1
ATOM 652 O O . ALA A 1 85 ? -6.636 3.927 -4.879 1.00 96.00 85 ALA A O 1
ATOM 653 N N . ILE A 1 86 ? -5.870 5.509 -3.463 1.00 96.12 86 ILE A N 1
ATOM 654 C CA . ILE A 1 86 ? -6.912 5.406 -2.435 1.00 96.12 86 ILE A CA 1
ATOM 655 C C . ILE A 1 86 ? -7.629 6.757 -2.284 1.00 96.12 86 ILE A C 1
ATOM 657 O O . ILE A 1 86 ? -7.402 7.667 -3.083 1.00 96.12 86 ILE A O 1
ATOM 661 N N . GLY A 1 87 ? -8.541 6.880 -1.316 1.00 93.94 87 GLY A N 1
ATOM 662 C CA . GLY A 1 87 ? -9.330 8.096 -1.102 1.00 93.94 87 GLY A CA 1
ATOM 663 C C . GLY A 1 87 ? -10.173 8.458 -2.323 1.00 93.94 87 GLY A C 1
ATOM 664 O O . GLY A 1 87 ? -10.058 9.556 -2.850 1.00 93.94 87 GLY A O 1
ATOM 665 N N . GLY A 1 88 ? -10.903 7.487 -2.881 1.00 91.50 88 GLY A N 1
ATOM 666 C CA . GLY A 1 88 ? -11.672 7.696 -4.117 1.00 91.50 88 GLY A CA 1
ATOM 667 C C . GLY A 1 88 ? -10.824 7.878 -5.385 1.00 91.50 88 GLY A C 1
ATOM 668 O O . GLY A 1 88 ? -11.367 8.188 -6.440 1.00 91.50 88 GLY A O 1
ATOM 669 N N . GLY A 1 89 ? -9.508 7.652 -5.310 1.00 92.81 89 GLY A N 1
ATOM 670 C CA . GLY A 1 89 ? -8.575 7.817 -6.428 1.00 92.81 89 GLY A CA 1
ATOM 671 C C . GLY A 1 89 ? -7.768 9.116 -6.383 1.00 92.81 89 GLY A C 1
ATOM 672 O O . GLY A 1 89 ? -6.960 9.349 -7.281 1.00 92.81 89 GLY A O 1
ATOM 673 N N . GLU A 1 90 ? -7.952 9.935 -5.348 1.00 93.31 90 GLU A N 1
ATOM 674 C CA . GLU A 1 90 ? -7.269 11.223 -5.190 1.00 93.31 90 GLU A CA 1
ATOM 675 C C . GLU A 1 90 ? -5.872 11.091 -4.578 1.00 93.31 90 GLU A C 1
ATOM 677 O O . GLU A 1 90 ? -4.997 11.916 -4.838 1.00 93.31 90 GLU A O 1
ATOM 682 N N . VAL A 1 91 ? -5.637 10.036 -3.793 1.00 95.31 91 VAL A N 1
ATOM 683 C CA . VAL A 1 91 ? -4.377 9.834 -3.074 1.00 95.31 91 VAL A CA 1
ATOM 684 C C . VAL A 1 91 ? -3.583 8.711 -3.749 1.00 95.31 91 VAL A C 1
ATOM 686 O O . VAL A 1 91 ? -3.841 7.531 -3.482 1.00 95.31 91 VAL A O 1
ATOM 689 N N . PRO A 1 92 ? -2.628 9.028 -4.646 1.00 96.38 92 PRO A N 1
ATOM 690 C CA . PRO A 1 92 ? -1.782 8.016 -5.264 1.00 96.38 92 PRO A CA 1
ATOM 691 C C . PRO A 1 92 ? -0.880 7.366 -4.215 1.00 96.38 92 PRO A C 1
ATOM 693 O O . PRO A 1 92 ? -0.242 8.049 -3.413 1.00 96.38 92 PRO A O 1
ATOM 696 N N . LEU A 1 93 ? -0.797 6.037 -4.244 1.00 97.69 93 LEU A N 1
ATOM 697 C CA . LEU A 1 93 ? 0.075 5.307 -3.333 1.00 97.69 93 LEU A CA 1
ATOM 698 C C . LEU A 1 93 ? 1.530 5.405 -3.786 1.00 97.69 93 LEU A C 1
ATOM 700 O O . LEU A 1 93 ? 1.843 5.264 -4.972 1.00 97.69 93 LEU A O 1
ATOM 704 N N . VAL A 1 94 ? 2.437 5.562 -2.825 1.00 98.06 94 VAL A N 1
ATOM 705 C CA . VAL A 1 94 ? 3.869 5.415 -3.089 1.00 98.06 94 VAL A CA 1
ATOM 706 C C . VAL A 1 94 ? 4.170 3.936 -3.336 1.00 98.06 94 VAL A C 1
ATOM 708 O O . VAL A 1 94 ? 3.832 3.062 -2.536 1.00 98.06 94 VAL A O 1
ATOM 711 N N . LEU A 1 95 ? 4.809 3.639 -4.462 1.00 98.12 95 LEU A N 1
ATOM 712 C CA . LEU A 1 95 ? 5.140 2.287 -4.893 1.00 98.12 95 LEU A CA 1
ATOM 713 C C . LEU A 1 95 ? 6.603 1.997 -4.596 1.00 98.12 95 LEU A C 1
ATOM 715 O O . LEU A 1 95 ? 7.500 2.560 -5.223 1.00 98.12 95 LEU A O 1
ATOM 719 N N . HIS A 1 96 ? 6.843 1.079 -3.669 1.00 98.06 96 HIS A N 1
ATOM 720 C CA . HIS A 1 96 ? 8.155 0.490 -3.443 1.00 98.06 96 HIS A CA 1
ATOM 721 C C . HIS A 1 96 ? 8.291 -0.712 -4.381 1.00 98.06 96 HIS A C 1
ATOM 723 O O . HIS A 1 96 ? 7.841 -1.821 -4.076 1.00 98.06 96 HIS A O 1
ATOM 729 N N . LEU A 1 97 ? 8.880 -0.478 -5.553 1.00 97.69 97 LEU A N 1
ATOM 730 C CA . LEU A 1 97 ? 9.089 -1.495 -6.577 1.00 97.69 97 LEU A CA 1
ATOM 731 C C . LEU A 1 97 ? 10.296 -2.346 -6.191 1.00 97.69 97 LEU A C 1
ATOM 733 O O . LEU A 1 97 ? 11.437 -1.877 -6.191 1.00 97.69 97 LEU A O 1
ATOM 737 N N . LEU A 1 98 ? 10.039 -3.603 -5.837 1.00 97.62 98 LEU A N 1
ATOM 738 C CA . LEU A 1 98 ? 11.051 -4.514 -5.317 1.00 97.62 98 LEU A CA 1
ATOM 739 C C . LEU A 1 98 ? 11.695 -5.350 -6.430 1.00 97.62 98 LEU A C 1
ATOM 741 O O . LEU A 1 98 ? 11.028 -5.812 -7.362 1.00 97.62 98 LEU A O 1
ATOM 745 N N . ALA A 1 99 ? 12.991 -5.612 -6.290 1.00 96.25 99 ALA A N 1
ATOM 746 C CA . ALA A 1 99 ? 13.672 -6.689 -7.001 1.00 96.25 99 ALA A CA 1
ATOM 747 C C . ALA A 1 99 ? 13.309 -8.070 -6.411 1.00 96.25 99 ALA A C 1
ATOM 749 O O . ALA A 1 99 ? 12.720 -8.150 -5.330 1.00 96.25 99 ALA A O 1
ATOM 750 N N . PRO A 1 100 ? 13.697 -9.182 -7.070 1.00 95.50 100 PRO A N 1
ATOM 751 C CA . PRO A 1 100 ? 13.447 -10.535 -6.563 1.00 95.50 100 PRO A CA 1
ATOM 752 C C . PRO A 1 100 ? 13.976 -10.827 -5.153 1.00 95.50 100 PRO A C 1
ATOM 754 O O . PRO A 1 100 ? 13.441 -11.691 -4.469 1.00 95.50 100 PRO A O 1
ATOM 757 N N . ASN A 1 101 ? 14.997 -10.098 -4.701 1.00 95.81 101 ASN A N 1
ATOM 758 C CA . ASN A 1 101 ? 15.539 -10.190 -3.344 1.00 95.81 101 ASN A CA 1
ATOM 759 C C . ASN A 1 101 ? 14.772 -9.342 -2.307 1.00 95.81 101 ASN A C 1
ATOM 761 O O . ASN A 1 101 ? 15.289 -9.106 -1.218 1.00 95.81 101 ASN A O 1
ATOM 765 N N . ASN A 1 102 ? 13.583 -8.838 -2.654 1.00 94.88 102 ASN A N 1
ATOM 766 C CA . ASN A 1 102 ? 12.725 -7.976 -1.834 1.00 94.88 102 ASN A CA 1
ATOM 767 C C . ASN A 1 102 ? 13.334 -6.624 -1.431 1.00 94.88 102 ASN A C 1
ATOM 769 O O . ASN A 1 102 ? 12.779 -5.933 -0.579 1.00 94.88 102 ASN A O 1
ATOM 773 N N . ARG A 1 103 ? 14.442 -6.200 -2.052 1.00 96.56 103 ARG A N 1
ATOM 774 C CA . ARG A 1 103 ? 14.963 -4.838 -1.876 1.00 96.56 103 ARG A CA 1
ATOM 775 C C . ARG A 1 103 ? 14.296 -3.892 -2.862 1.00 96.56 103 ARG A C 1
ATOM 777 O O . ARG A 1 103 ? 14.161 -4.228 -4.041 1.00 96.56 103 ARG A O 1
ATOM 784 N N . ALA A 1 104 ? 13.908 -2.713 -2.381 1.00 96.69 104 ALA A N 1
ATOM 785 C CA . ALA A 1 104 ? 13.396 -1.652 -3.236 1.00 96.69 104 ALA A CA 1
ATOM 786 C C . ALA A 1 104 ? 14.484 -1.226 -4.224 1.00 96.69 104 ALA A C 1
ATOM 788 O O . ALA A 1 104 ? 15.608 -0.917 -3.831 1.00 96.69 104 ALA A O 1
ATOM 789 N N . VAL A 1 105 ? 14.146 -1.257 -5.509 1.00 96.69 105 VAL A N 1
ATOM 790 C CA . VAL A 1 105 ? 15.007 -0.754 -6.584 1.00 96.69 105 VAL A CA 1
ATOM 791 C C . VAL A 1 105 ? 14.525 0.594 -7.094 1.00 96.69 105 VAL A C 1
ATOM 793 O O . VAL A 1 105 ? 15.332 1.372 -7.580 1.00 96.69 105 VAL A O 1
ATOM 796 N N . GLN A 1 106 ? 13.237 0.890 -6.925 1.00 97.25 106 GLN A N 1
ATOM 797 C CA . GLN A 1 106 ? 12.668 2.200 -7.194 1.00 97.25 106 GLN A CA 1
ATOM 798 C C . GLN A 1 106 ? 11.555 2.497 -6.191 1.00 97.25 106 GLN A C 1
ATOM 800 O O . GLN A 1 106 ? 10.783 1.609 -5.827 1.00 97.25 106 GLN A O 1
ATOM 805 N N . VAL A 1 107 ? 11.452 3.765 -5.800 1.00 97.25 107 VAL A N 1
ATOM 806 C CA . VAL A 1 107 ? 10.310 4.323 -5.072 1.00 97.25 107 VAL A CA 1
ATOM 807 C C . VAL A 1 107 ? 9.669 5.390 -5.958 1.00 97.25 107 VAL A C 1
ATOM 809 O O . VAL A 1 107 ? 10.372 6.262 -6.464 1.00 97.25 107 VAL A O 1
ATOM 812 N N . THR A 1 108 ? 8.369 5.294 -6.239 1.00 97.00 108 THR A N 1
ATOM 813 C CA . THR A 1 108 ? 7.678 6.243 -7.134 1.00 97.00 108 THR A CA 1
ATOM 814 C C . THR A 1 108 ? 6.180 6.304 -6.857 1.00 97.00 108 THR A C 1
ATOM 816 O O . THR A 1 108 ? 5.580 5.290 -6.526 1.00 97.00 108 THR A O 1
ATOM 819 N N . THR A 1 109 ? 5.556 7.463 -7.041 1.00 96.31 109 THR A N 1
ATOM 820 C CA . THR A 1 109 ? 4.090 7.604 -7.165 1.00 96.31 109 THR A CA 1
ATOM 821 C C . THR A 1 109 ? 3.640 7.603 -8.632 1.00 96.31 109 THR A C 1
ATOM 823 O O . THR A 1 109 ? 2.493 7.282 -8.936 1.00 96.31 109 THR A O 1
ATOM 826 N N . ASP A 1 110 ? 4.552 7.904 -9.563 1.00 96.19 110 ASP A N 1
ATOM 827 C CA . ASP A 1 110 ? 4.314 7.908 -11.006 1.00 96.19 110 ASP A CA 1
ATOM 828 C C . ASP A 1 110 ? 4.788 6.590 -11.636 1.00 96.19 110 ASP A C 1
ATOM 830 O O . ASP A 1 110 ? 5.949 6.427 -12.032 1.00 96.19 110 ASP A O 1
ATOM 834 N N . LEU A 1 111 ? 3.871 5.622 -11.717 1.00 96.88 111 LEU A N 1
ATOM 835 C CA . LEU A 1 111 ? 4.135 4.342 -12.378 1.00 96.88 111 LEU A CA 1
ATOM 836 C C . LEU A 1 111 ? 4.288 4.503 -13.901 1.00 96.88 111 LEU A C 1
ATOM 838 O O . LEU A 1 111 ? 5.063 3.776 -14.520 1.00 96.88 111 LEU A O 1
ATOM 842 N N . ALA A 1 112 ? 3.582 5.459 -14.511 1.00 95.38 112 ALA A N 1
ATOM 843 C CA . ALA A 1 112 ? 3.626 5.672 -15.955 1.00 95.38 112 ALA A CA 1
ATOM 844 C C . ALA A 1 112 ? 5.004 6.190 -16.387 1.00 95.38 112 ALA A C 1
ATOM 846 O O . ALA A 1 112 ? 5.642 5.618 -17.273 1.00 95.38 112 ALA A O 1
ATOM 847 N N . GLY A 1 113 ? 5.495 7.233 -15.717 1.00 95.81 113 GLY A N 1
ATOM 848 C CA . GLY A 1 113 ? 6.826 7.780 -15.958 1.00 95.81 113 GLY A CA 1
ATOM 849 C C . GLY A 1 113 ? 7.945 6.810 -15.594 1.00 95.81 113 GLY A C 1
ATOM 850 O O . GLY A 1 113 ? 8.978 6.798 -16.270 1.00 95.81 113 GLY A O 1
ATOM 851 N N . PHE A 1 114 ? 7.735 5.953 -14.587 1.00 96.50 114 PHE A N 1
ATOM 852 C CA . PHE A 1 114 ? 8.659 4.863 -14.282 1.00 96.50 114 PHE A CA 1
ATOM 853 C C . PHE A 1 114 ? 8.855 3.937 -15.487 1.00 96.50 114 PHE A C 1
ATOM 855 O O . PHE A 1 114 ? 9.994 3.717 -15.896 1.00 96.50 114 PHE A O 1
ATOM 862 N N . TRP A 1 115 ? 7.773 3.442 -16.096 1.00 95.62 115 TRP A N 1
ATOM 863 C CA . TRP A 1 115 ? 7.870 2.554 -17.258 1.00 95.62 115 TRP A CA 1
ATOM 864 C C . TRP A 1 115 ? 8.512 3.229 -18.471 1.00 95.62 115 TRP A C 1
ATOM 866 O O . TRP A 1 115 ? 9.337 2.625 -19.155 1.00 95.62 115 TRP A O 1
ATOM 876 N N . GLN A 1 116 ? 8.160 4.490 -18.725 1.00 94.38 116 GLN A N 1
ATOM 877 C CA . GLN A 1 116 ? 8.613 5.210 -19.915 1.00 94.38 116 GLN A CA 1
ATOM 878 C C . GLN A 1 116 ? 10.103 5.564 -19.882 1.00 94.38 116 GLN A C 1
ATOM 880 O O . GLN A 1 116 ? 10.741 5.551 -20.937 1.00 94.38 116 GLN A O 1
ATOM 885 N N . ARG A 1 117 ? 10.641 5.890 -18.699 1.00 94.25 117 ARG A N 1
ATOM 886 C CA . ARG A 1 117 ? 11.994 6.446 -18.532 1.00 94.25 117 ARG A CA 1
ATOM 887 C C . ARG A 1 117 ? 12.897 5.511 -17.727 1.00 94.25 117 ARG A C 1
ATOM 889 O O . ARG A 1 117 ? 13.822 4.914 -18.264 1.00 94.25 117 ARG A O 1
ATOM 896 N N . VAL A 1 118 ? 12.568 5.326 -16.452 1.00 95.50 118 VAL A N 1
ATOM 897 C CA . VAL A 1 118 ? 13.453 4.702 -15.455 1.00 95.50 118 VAL A CA 1
ATOM 898 C C . VAL A 1 118 ? 13.625 3.198 -15.691 1.00 95.50 118 VAL A C 1
ATOM 900 O O . VAL A 1 118 ? 14.731 2.666 -15.615 1.00 95.50 118 VAL A O 1
ATOM 903 N N . TYR A 1 119 ? 12.545 2.487 -16.021 1.00 96.25 119 TYR A N 1
ATOM 904 C CA . TYR A 1 119 ? 12.593 1.039 -16.203 1.00 96.25 119 TYR A CA 1
ATOM 905 C C . TYR A 1 119 ? 13.538 0.623 -17.335 1.00 96.25 119 TYR A C 1
ATOM 907 O O . TYR A 1 119 ? 14.275 -0.350 -17.184 1.00 96.25 119 TYR A O 1
ATOM 915 N N . LYS A 1 120 ? 13.555 1.373 -18.443 1.00 95.00 120 LYS A N 1
ATOM 916 C CA . LYS A 1 120 ? 14.390 1.073 -19.617 1.00 95.00 120 LYS A CA 1
ATOM 917 C C . LYS A 1 120 ? 15.878 1.106 -19.277 1.00 95.00 120 LYS A C 1
ATOM 919 O O . LYS A 1 120 ? 16.619 0.229 -19.713 1.00 95.00 120 LYS A O 1
ATOM 924 N N . GLU A 1 121 ? 16.286 2.058 -18.444 1.00 95.00 121 GLU A N 1
ATOM 925 C CA . GLU A 1 121 ? 17.664 2.203 -17.967 1.00 95.00 121 GLU A CA 1
ATOM 926 C C . GLU A 1 121 ? 18.039 1.110 -16.953 1.00 95.00 121 GLU A C 1
ATOM 928 O O . GLU A 1 121 ? 19.144 0.569 -16.980 1.00 95.00 121 GLU A O 1
ATOM 933 N N . MET A 1 122 ? 17.104 0.725 -16.078 1.00 94.88 122 MET A N 1
ATOM 934 C CA . MET A 1 122 ? 17.351 -0.275 -15.034 1.00 94.88 122 MET A CA 1
ATOM 935 C C . MET A 1 122 ? 17.296 -1.722 -15.537 1.00 94.88 122 MET A C 1
ATOM 937 O O . MET A 1 122 ? 17.977 -2.595 -14.982 1.00 94.88 122 MET A O 1
ATOM 941 N N . ARG A 1 123 ? 16.483 -2.005 -16.564 1.00 95.56 123 ARG A N 1
ATOM 942 C CA . ARG A 1 123 ? 16.194 -3.366 -17.043 1.00 95.56 123 ARG A CA 1
ATOM 943 C C . ARG A 1 123 ? 17.456 -4.180 -17.355 1.00 95.56 123 ARG A C 1
ATOM 945 O O . ARG A 1 123 ? 17.512 -5.308 -16.867 1.00 95.56 123 ARG A O 1
ATOM 952 N N . PRO A 1 124 ? 18.477 -3.673 -18.081 1.00 96.00 124 PRO A N 1
ATOM 953 C CA . PRO A 1 124 ? 19.676 -4.457 -18.397 1.00 96.00 124 PRO A CA 1
ATOM 954 C C . PRO A 1 124 ? 20.472 -4.866 -17.150 1.00 96.00 124 PRO A C 1
ATOM 956 O O . PRO A 1 124 ? 20.957 -5.993 -17.045 1.00 96.00 124 PRO A O 1
ATOM 959 N N . GLY A 1 125 ? 20.586 -3.964 -16.169 1.00 96.38 125 GLY A N 1
ATOM 960 C CA . GLY A 1 125 ? 21.262 -4.252 -14.905 1.00 96.38 125 GLY A CA 1
ATOM 961 C C . GLY A 1 125 ? 20.501 -5.282 -14.069 1.00 96.38 125 GLY A C 1
ATOM 962 O O . GLY A 1 125 ? 21.101 -6.204 -13.510 1.00 96.38 125 GLY A O 1
ATOM 963 N N . LEU A 1 126 ? 19.174 -5.154 -14.013 1.00 95.56 126 LEU A N 1
ATOM 964 C CA . LEU A 1 126 ? 18.303 -6.081 -13.295 1.00 95.56 126 LEU A CA 1
ATOM 965 C C . LEU A 1 126 ? 18.266 -7.466 -13.943 1.00 95.56 126 LEU A C 1
ATOM 967 O O . LEU A 1 126 ? 18.371 -8.458 -13.224 1.00 95.56 126 LEU A O 1
ATOM 971 N N . SER A 1 127 ? 18.184 -7.554 -15.271 1.00 95.81 127 SER A N 1
ATOM 972 C CA . SER A 1 127 ? 18.182 -8.833 -15.985 1.00 95.81 127 SER A CA 1
ATOM 973 C C . SER A 1 127 ? 19.516 -9.564 -15.853 1.00 95.81 127 SER A C 1
ATOM 975 O O . SER A 1 127 ? 19.525 -10.773 -15.636 1.00 95.81 127 SER A O 1
ATOM 977 N N . ARG A 1 128 ? 20.645 -8.840 -15.859 1.00 97.00 128 ARG A N 1
ATOM 978 C CA . ARG A 1 128 ? 21.970 -9.424 -15.600 1.00 97.00 128 ARG A CA 1
ATOM 979 C C . ARG A 1 128 ? 22.113 -9.953 -14.173 1.00 97.00 128 ARG A C 1
ATOM 981 O O . ARG A 1 128 ? 22.684 -11.022 -13.978 1.00 97.00 128 ARG A O 1
ATOM 988 N N . ARG A 1 129 ? 21.622 -9.215 -13.170 1.00 96.38 129 ARG A N 1
ATOM 989 C CA . ARG A 1 129 ? 21.677 -9.638 -11.755 1.00 96.38 129 ARG A CA 1
ATOM 990 C C . ARG A 1 129 ? 20.682 -10.758 -11.438 1.00 96.38 129 ARG A C 1
ATOM 992 O O . ARG A 1 129 ? 20.961 -11.586 -10.578 1.00 96.38 129 ARG A O 1
ATOM 999 N N . TYR A 1 130 ? 19.544 -10.792 -12.129 1.00 96.12 130 TYR A N 1
ATOM 1000 C CA . TYR A 1 130 ? 18.447 -11.731 -11.894 1.00 96.12 130 TYR A CA 1
ATOM 1001 C C . TYR A 1 130 ? 17.979 -12.396 -13.204 1.00 96.12 130 TYR A C 1
ATOM 1003 O O . TYR A 1 130 ? 16.843 -12.169 -13.637 1.00 96.12 130 TYR A O 1
ATOM 1011 N N . PRO A 1 131 ? 18.814 -13.251 -13.828 1.00 95.00 131 PRO A N 1
ATOM 1012 C CA . PRO A 1 131 ? 18.553 -13.797 -15.166 1.00 95.00 131 PRO A CA 1
ATOM 1013 C C . PRO A 1 131 ? 17.393 -14.799 -15.215 1.00 95.00 131 PRO A C 1
ATOM 1015 O O . PRO A 1 131 ? 16.799 -15.003 -16.266 1.00 95.00 131 PRO A O 1
ATOM 1018 N N . LYS A 1 132 ? 17.034 -15.411 -14.078 1.00 94.38 132 LYS A N 1
ATOM 1019 C CA . LYS A 1 132 ? 15.912 -16.363 -13.974 1.00 94.38 132 LYS A CA 1
ATOM 1020 C C . LYS A 1 132 ? 14.531 -15.689 -13.924 1.00 94.38 132 LYS A C 1
ATOM 1022 O O . LYS A 1 132 ? 13.523 -16.386 -13.865 1.00 94.38 132 LYS A O 1
ATOM 1027 N N . HIS A 1 133 ? 14.469 -14.356 -13.892 1.00 91.94 133 HIS A N 1
ATOM 1028 C CA . HIS A 1 133 ? 13.220 -13.601 -13.779 1.00 91.94 133 HIS A CA 1
ATOM 1029 C C . HIS A 1 133 ? 12.815 -12.966 -15.109 1.00 91.94 133 HIS A C 1
ATOM 1031 O O . HIS A 1 133 ? 13.655 -12.646 -15.945 1.00 91.94 133 HIS A O 1
ATOM 1037 N N . HIS A 1 134 ? 11.509 -12.765 -15.289 1.00 89.50 134 HIS A N 1
ATOM 1038 C CA . HIS A 1 134 ? 10.964 -12.145 -16.490 1.00 89.50 134 HIS A CA 1
ATOM 1039 C C . HIS A 1 134 ? 11.096 -10.612 -16.443 1.00 89.50 134 HIS A C 1
ATOM 1041 O O . HIS A 1 134 ? 10.667 -9.976 -15.476 1.00 89.50 134 HIS A O 1
ATOM 1047 N N . TRP A 1 135 ? 11.669 -10.034 -17.504 1.00 92.19 135 TRP A N 1
ATOM 1048 C CA . TRP A 1 135 ? 11.935 -8.600 -17.660 1.00 92.19 135 TRP A CA 1
ATOM 1049 C C . TRP A 1 135 ? 11.440 -8.115 -19.037 1.00 92.19 135 TRP A C 1
ATOM 1051 O O . TRP A 1 135 ? 12.241 -8.031 -19.973 1.00 92.19 135 TRP A O 1
ATOM 1061 N N . PRO A 1 136 ? 10.130 -7.859 -19.199 1.00 90.00 136 PRO A N 1
ATOM 1062 C CA . PRO A 1 136 ? 9.538 -7.517 -20.494 1.00 90.00 136 PRO A CA 1
ATOM 1063 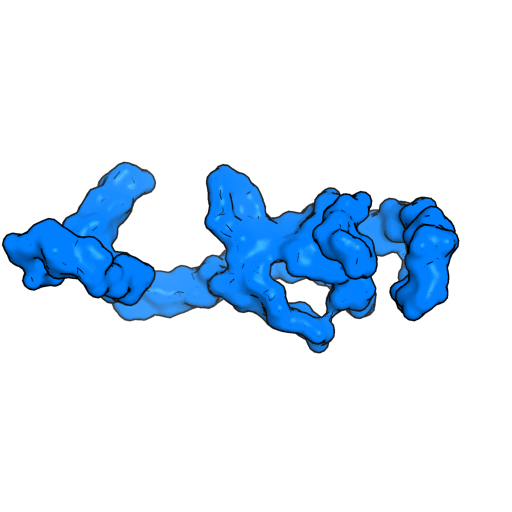C C . PRO A 1 136 ? 10.053 -6.177 -21.032 1.00 90.00 136 PRO A C 1
ATOM 1065 O O . PRO A 1 136 ? 10.543 -5.344 -20.278 1.00 90.00 136 PRO A O 1
ATOM 1068 N N . GLU A 1 137 ? 9.945 -5.961 -22.340 1.00 87.19 137 GLU A N 1
ATOM 1069 C CA . GLU A 1 137 ? 10.014 -4.606 -22.903 1.00 87.19 137 GLU A CA 1
ATOM 1070 C C . GLU A 1 137 ? 8.636 -3.954 -22.756 1.00 87.19 137 GLU A C 1
ATOM 1072 O O . GLU A 1 137 ? 7.623 -4.620 -22.980 1.00 87.19 137 GLU A O 1
ATOM 1077 N N . ILE A 1 138 ? 8.608 -2.697 -22.299 1.00 86.25 138 ILE A N 1
ATOM 1078 C CA . ILE A 1 138 ? 7.394 -1.923 -21.989 1.00 86.25 138 ILE A CA 1
ATOM 1079 C C . ILE A 1 138 ? 7.323 -0.696 -22.896 1.00 86.25 138 ILE A C 1
ATOM 1081 O O . ILE A 1 138 ? 8.379 -0.036 -23.075 1.00 86.25 138 ILE A O 1
#

Foldseek 3Di:
DVVVLVVQLVVQLCPPPDDPVCVVVGPSVVSSLVSCPDVSSVLCCQQPNQWDDDPQDIWGWDDDPDQIATEDAQVSCPPPQAADAGRVRPRQHWYQHAAPVSHRPDTDSGPNCCLVPVLVVCQVVSCVVPVVDDRDND

pLDDT: mean 92.68, std 4.23, range [77.19, 98.12]